Protein AF-A0A3M5VT26-F1 (afdb_monomer_lite)

Sequence (90 aa):
MNDGGVFHLYQWGASNGLDFFGVIDFFTSRVMLPLGGLCFVVFAGWVMGREAVRDELSIRSPLLFSLTFFLMRYVAPLGILVVFAAQLWK

Secondary structure (DSSP, 8-state):
---SHHHHHHHHHHTTTHHHHHHHHHIIIIIIHHHHHHHHHHIIIIIS-HHHHHHHH----HHHHHHHHHIIIIIHHHHHHHHHHHHH--

Foldseek 3Di:
DDPDPPVVVVVVVCPPPCPVVVVVVCCCVQPVVLVVQLVVLCCCLPVVDLVVCCVVVVPPDPVVSVVVSCCSNPVSNVVSVVSNVVSVVD

Structure (mmCIF, N/CA/C/O backbone):
data_AF-A0A3M5VT26-F1
#
_entry.id   AF-A0A3M5VT26-F1
#
loop_
_atom_site.group_PDB
_atom_site.id
_atom_site.type_symbol
_atom_site.label_atom_id
_atom_site.label_alt_id
_atom_site.label_comp_id
_atom_site.label_asym_id
_atom_site.label_entity_id
_atom_site.label_seq_id
_atom_site.pdbx_PDB_ins_code
_atom_site.Cartn_x
_atom_site.Cartn_y
_atom_site.Cartn_z
_atom_site.occupancy
_atom_site.B_iso_or_equiv
_atom_site.auth_seq_id
_atom_site.auth_comp_id
_atom_site.auth_asym_id
_atom_site.auth_atom_id
_atom_site.pdbx_PDB_model_num
ATOM 1 N N . MET A 1 1 ? 2.301 32.275 -33.767 1.00 40.81 1 MET A N 1
ATOM 2 C CA . MET A 1 1 ? 3.106 31.810 -32.619 1.00 40.81 1 MET A CA 1
ATOM 3 C C . MET A 1 1 ? 3.137 30.287 -32.646 1.00 40.81 1 MET A C 1
ATOM 5 O O . MET A 1 1 ? 2.248 29.684 -33.225 1.00 40.81 1 MET A O 1
ATOM 9 N N . ASN A 1 2 ? 4.240 29.713 -32.181 1.00 52.56 2 ASN A N 1
ATOM 10 C CA . ASN A 1 2 ? 4.723 28.361 -32.452 1.00 52.56 2 ASN A CA 1
ATOM 11 C C . ASN A 1 2 ? 4.070 27.290 -31.555 1.00 52.56 2 ASN A C 1
ATOM 13 O O . ASN A 1 2 ? 4.569 27.054 -30.461 1.00 52.56 2 ASN A O 1
ATOM 17 N N . ASP A 1 3 ? 3.047 26.596 -32.060 1.00 56.00 3 ASP A N 1
ATOM 18 C CA . ASP A 1 3 ? 2.439 25.425 -31.394 1.00 56.00 3 ASP A CA 1
ATOM 19 C C . ASP A 1 3 ? 2.760 24.094 -32.112 1.00 56.00 3 ASP A C 1
ATOM 21 O O . ASP A 1 3 ? 2.105 23.079 -31.897 1.00 56.00 3 ASP A O 1
ATOM 25 N N . GLY A 1 4 ? 3.781 24.080 -32.983 1.00 58.34 4 GLY A N 1
ATOM 26 C CA . GLY A 1 4 ? 4.202 22.894 -33.748 1.00 58.34 4 GLY A CA 1
ATOM 27 C C . GLY A 1 4 ? 5.539 22.282 -33.315 1.00 58.34 4 GLY A C 1
ATOM 28 O O . GLY A 1 4 ? 5.824 21.135 -33.646 1.00 58.34 4 GLY A O 1
ATOM 29 N N . GLY A 1 5 ? 6.369 23.017 -32.566 1.00 57.78 5 GLY A N 1
ATOM 30 C CA . GLY A 1 5 ? 7.701 22.547 -32.158 1.00 57.78 5 GLY A CA 1
ATOM 31 C C . GLY A 1 5 ? 7.710 21.679 -30.898 1.00 57.78 5 GLY A C 1
ATOM 32 O O . GLY A 1 5 ? 8.511 20.758 -30.790 1.00 57.78 5 GLY A O 1
ATOM 33 N N . VAL A 1 6 ? 6.803 21.929 -29.952 1.00 59.53 6 VAL A N 1
ATOM 34 C CA . VAL A 1 6 ? 6.819 21.269 -28.634 1.00 59.53 6 VAL A CA 1
ATOM 35 C C . VAL A 1 6 ? 6.392 19.797 -28.727 1.00 59.53 6 VAL A C 1
ATOM 37 O O . VAL A 1 6 ? 6.979 18.950 -28.064 1.00 59.53 6 VAL A O 1
ATOM 40 N N . PHE A 1 7 ? 5.464 19.457 -29.628 1.00 63.19 7 PHE A N 1
ATOM 41 C CA . PHE A 1 7 ? 4.993 18.078 -29.823 1.00 63.19 7 PHE A CA 1
ATOM 42 C C . PHE A 1 7 ? 6.002 17.163 -30.547 1.00 63.19 7 PHE A C 1
ATOM 44 O O . PHE A 1 7 ? 6.026 15.963 -30.286 1.00 63.19 7 PHE A O 1
ATOM 51 N N . HIS A 1 8 ? 6.896 17.708 -31.380 1.00 57.56 8 HIS A N 1
ATOM 52 C CA . HIS A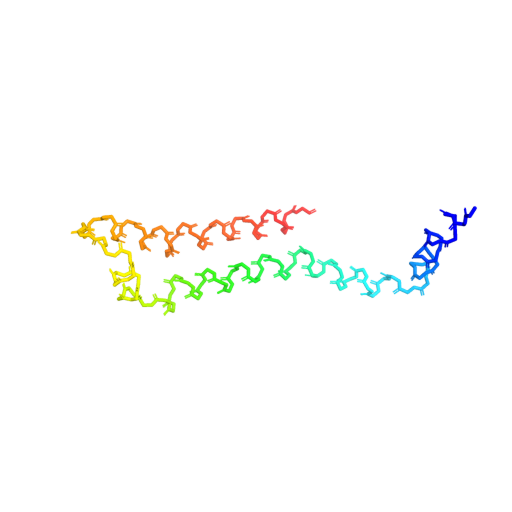 1 8 ? 7.928 16.929 -32.086 1.00 57.56 8 HIS A CA 1
ATOM 53 C C . HIS A 1 8 ? 9.188 16.661 -31.236 1.00 57.56 8 HIS A C 1
ATOM 55 O O . HIS A 1 8 ? 9.920 15.703 -31.492 1.00 57.56 8 HIS A O 1
ATOM 61 N N . LEU A 1 9 ? 9.435 17.477 -30.202 1.00 64.44 9 LEU A N 1
ATOM 62 C CA . LEU A 1 9 ? 10.575 17.328 -29.287 1.00 64.44 9 LEU A CA 1
ATOM 63 C C . LEU A 1 9 ? 10.415 16.118 -28.352 1.00 64.44 9 LEU A C 1
ATOM 65 O O . LEU A 1 9 ? 11.393 15.420 -28.086 1.00 64.44 9 LEU A O 1
ATOM 69 N N . TYR A 1 10 ? 9.183 15.802 -27.932 1.00 62.53 10 TYR A N 1
ATOM 70 C CA . TYR A 1 10 ? 8.893 14.565 -27.193 1.00 62.53 10 TYR A CA 1
ATOM 71 C C . TYR A 1 10 ? 9.049 13.315 -28.072 1.00 62.53 10 TYR A C 1
ATOM 73 O O . TYR A 1 10 ? 9.514 12.278 -27.603 1.00 62.53 10 TYR A O 1
ATOM 81 N N . GLN A 1 11 ? 8.729 13.420 -29.366 1.00 62.03 11 GLN A N 1
ATOM 82 C CA . GLN A 1 11 ? 8.859 12.318 -30.324 1.00 62.03 11 GLN A CA 1
ATOM 83 C C . GLN A 1 11 ? 10.326 11.993 -30.659 1.00 62.03 11 GLN A C 1
ATOM 85 O O . GLN A 1 11 ? 10.663 10.844 -30.942 1.00 62.03 11 GLN A O 1
ATOM 90 N N . TRP A 1 12 ? 11.224 12.979 -30.585 1.00 58.41 12 TRP A N 1
ATOM 91 C CA . TRP A 1 12 ? 12.652 12.769 -30.834 1.00 58.41 12 TRP A CA 1
ATOM 92 C C . TRP A 1 12 ? 13.348 12.013 -29.689 1.00 58.41 12 TRP A C 1
ATOM 94 O O . TRP A 1 12 ? 14.115 11.087 -29.958 1.00 58.41 12 TRP A O 1
ATOM 104 N N . GLY A 1 13 ? 12.994 12.303 -28.428 1.00 58.44 13 GLY A N 1
ATOM 105 C CA . GLY A 1 13 ? 13.458 11.538 -27.257 1.00 58.44 13 GLY A CA 1
ATOM 106 C C . GLY A 1 13 ? 12.940 10.094 -27.216 1.00 58.44 13 GLY A C 1
ATOM 107 O O . GLY A 1 13 ? 13.566 9.224 -26.615 1.00 58.44 13 GLY A O 1
ATOM 108 N N . ALA A 1 14 ? 11.836 9.826 -27.916 1.00 60.12 14 ALA A N 1
ATOM 109 C CA . ALA A 1 14 ? 11.224 8.511 -27.997 1.00 60.12 14 ALA A CA 1
ATOM 110 C C . ALA A 1 14 ? 11.955 7.535 -28.951 1.00 60.12 14 ALA A C 1
ATOM 112 O O . ALA A 1 14 ? 11.920 6.321 -28.786 1.00 60.12 14 ALA A O 1
ATOM 113 N N . SER A 1 15 ? 12.647 8.044 -29.968 1.00 58.28 15 SER A N 1
ATOM 114 C CA . SER A 1 15 ? 13.062 7.207 -31.107 1.00 58.28 15 SER A CA 1
ATOM 115 C C . SER A 1 15 ? 14.365 6.409 -30.941 1.00 58.28 15 SER A C 1
ATOM 117 O O . SER A 1 15 ? 14.581 5.486 -31.716 1.00 58.28 15 SER A O 1
ATOM 119 N N . ASN A 1 16 ? 15.229 6.713 -29.959 1.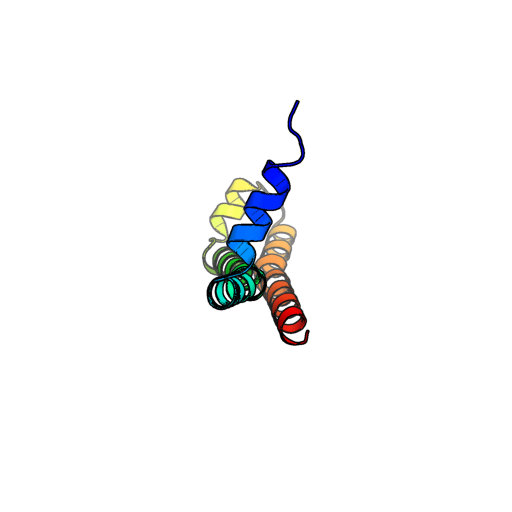00 54.06 16 ASN A N 1
ATOM 120 C CA . ASN A 1 16 ? 16.605 6.172 -29.931 1.00 54.06 16 ASN A CA 1
ATOM 121 C C . ASN A 1 16 ? 17.059 5.529 -28.599 1.00 54.06 16 ASN A C 1
ATOM 123 O O . ASN A 1 16 ? 18.231 5.191 -28.458 1.00 54.06 16 ASN A O 1
ATOM 127 N N . GLY A 1 17 ? 16.166 5.342 -27.618 1.00 52.66 17 GLY A N 1
ATOM 128 C CA . GLY A 1 17 ? 16.519 4.747 -26.312 1.00 52.66 17 GLY A CA 1
ATOM 129 C C . GLY A 1 17 ? 15.346 4.215 -25.477 1.00 52.66 17 GLY A C 1
ATOM 130 O O . GLY A 1 17 ? 15.517 3.910 -24.296 1.00 52.66 17 GLY A O 1
ATOM 131 N N . LEU A 1 18 ? 14.151 4.110 -26.068 1.00 59.47 18 LEU A N 1
ATOM 132 C CA . LEU A 1 18 ? 12.916 3.754 -25.364 1.00 59.47 18 LEU A CA 1
ATOM 133 C C . LEU A 1 18 ? 12.731 2.262 -25.068 1.00 59.47 18 LEU A C 1
ATOM 135 O O . LEU A 1 18 ? 11.756 1.938 -24.405 1.00 59.47 18 LEU A O 1
ATOM 139 N N . ASP A 1 19 ? 13.623 1.353 -25.461 1.00 64.06 19 ASP A N 1
ATOM 140 C CA . ASP A 1 19 ? 13.456 -0.055 -25.063 1.00 64.06 19 ASP A CA 1
ATOM 141 C C . ASP A 1 19 ? 13.726 -0.244 -23.562 1.00 64.06 19 ASP A C 1
ATOM 143 O O . ASP A 1 19 ? 12.905 -0.815 -22.852 1.00 64.06 19 ASP A O 1
ATOM 147 N N . PHE A 1 20 ? 14.818 0.314 -23.022 1.00 71.19 20 PHE A N 1
ATOM 148 C CA . PHE A 1 20 ? 15.084 0.258 -21.576 1.00 71.19 20 PHE A CA 1
ATOM 149 C C . PHE A 1 20 ? 14.071 1.087 -20.776 1.00 71.19 20 PHE A C 1
ATOM 151 O O . PHE A 1 20 ? 13.560 0.639 -19.750 1.00 71.19 20 PHE A O 1
ATOM 158 N N . PHE A 1 21 ? 13.738 2.283 -21.269 1.00 76.69 21 PHE A N 1
ATOM 159 C CA . PHE A 1 21 ? 12.732 3.134 -20.636 1.00 76.69 21 PHE A CA 1
ATOM 160 C C . PHE A 1 21 ? 11.329 2.515 -20.720 1.00 76.69 21 PHE A C 1
ATOM 162 O O . PHE A 1 21 ? 10.570 2.615 -19.769 1.00 76.69 21 PHE A O 1
ATOM 169 N N . GLY A 1 22 ? 11.013 1.806 -21.804 1.00 76.50 22 GLY A N 1
ATOM 170 C CA . GLY A 1 22 ? 9.768 1.066 -22.002 1.00 76.50 22 GLY A CA 1
ATOM 171 C C . GLY A 1 22 ? 9.671 -0.182 -21.128 1.00 76.50 22 GLY A C 1
ATOM 172 O O . GLY A 1 22 ? 8.596 -0.481 -20.620 1.00 76.50 22 GLY A O 1
ATOM 173 N N . VAL A 1 23 ? 10.786 -0.876 -20.866 1.00 80.06 23 VAL A N 1
ATOM 174 C CA . VAL A 1 23 ? 10.845 -1.955 -19.862 1.00 80.06 23 VAL A CA 1
ATOM 175 C C . VAL A 1 23 ? 10.571 -1.399 -18.461 1.00 80.06 23 VAL A C 1
ATOM 177 O O . VAL A 1 23 ? 9.803 -1.995 -17.705 1.00 80.06 23 VAL A O 1
ATOM 180 N N . ILE A 1 24 ? 11.151 -0.244 -18.115 1.00 80.88 24 ILE A N 1
ATOM 181 C CA . ILE A 1 24 ? 10.880 0.438 -16.839 1.00 80.88 24 ILE A CA 1
ATOM 182 C C . ILE A 1 24 ? 9.437 0.943 -16.767 1.00 80.88 24 ILE A C 1
ATOM 184 O O . ILE A 1 24 ? 8.805 0.806 -15.720 1.00 80.88 24 ILE A O 1
ATOM 188 N N . ASP A 1 25 ? 8.900 1.492 -17.852 1.00 79.94 25 ASP A N 1
ATOM 189 C CA . ASP A 1 25 ? 7.516 1.957 -17.938 1.00 79.94 25 ASP A CA 1
ATOM 190 C C . ASP A 1 25 ? 6.546 0.780 -17.776 1.00 79.94 25 ASP A C 1
ATOM 192 O O . ASP A 1 25 ? 5.687 0.804 -16.901 1.00 79.94 25 ASP A O 1
ATOM 196 N N . PHE A 1 26 ? 6.777 -0.335 -18.474 1.00 78.75 26 PHE A N 1
ATOM 197 C CA . PHE A 1 26 ? 6.018 -1.576 -18.309 1.00 78.75 26 PHE A CA 1
ATOM 198 C C . PHE A 1 26 ? 6.065 -2.097 -16.868 1.00 78.75 26 PHE A C 1
ATOM 200 O O . PHE A 1 26 ? 5.028 -2.429 -16.286 1.00 78.75 26 PHE A O 1
ATOM 207 N N . PHE A 1 27 ? 7.259 -2.146 -16.273 1.00 81.75 27 PHE A N 1
ATOM 208 C CA . PHE A 1 27 ? 7.433 -2.559 -14.884 1.00 81.75 27 PHE A CA 1
ATOM 209 C C . PHE A 1 27 ? 6.700 -1.604 -13.929 1.00 81.75 27 PHE A C 1
ATOM 211 O O . PHE A 1 27 ? 6.049 -2.035 -12.977 1.00 81.75 27 PHE A O 1
ATOM 218 N N . THR A 1 28 ? 6.718 -0.306 -14.212 1.00 80.81 28 THR A N 1
ATOM 219 C CA . THR A 1 28 ? 6.065 0.705 -13.379 1.00 80.81 28 THR A CA 1
ATOM 220 C C . THR A 1 28 ? 4.537 0.628 -13.486 1.00 80.81 28 THR A C 1
ATOM 222 O O . THR A 1 28 ? 3.833 0.501 -12.483 1.00 80.81 28 THR A O 1
ATOM 225 N N . SER A 1 29 ? 3.994 0.643 -14.699 1.00 79.12 29 SER A N 1
ATOM 226 C CA . SER A 1 29 ? 2.549 0.686 -14.930 1.00 79.12 29 SER A CA 1
ATOM 227 C C . SER A 1 29 ? 1.855 -0.627 -14.571 1.00 79.12 29 SER A C 1
ATOM 229 O O . SER A 1 29 ? 0.710 -0.605 -14.114 1.00 79.12 29 SER A O 1
ATOM 231 N N . ARG A 1 30 ? 2.518 -1.776 -14.767 1.00 76.19 30 ARG A N 1
ATOM 232 C CA . ARG A 1 30 ? 1.900 -3.095 -14.547 1.00 76.19 30 ARG A CA 1
ATOM 233 C C . ARG A 1 30 ? 2.305 -3.779 -13.251 1.00 76.19 30 ARG A C 1
ATOM 235 O O . ARG A 1 30 ? 1.490 -4.527 -12.722 1.00 76.19 30 ARG A O 1
ATOM 242 N N . VAL A 1 31 ? 3.510 -3.539 -12.729 1.00 83.12 31 VAL A N 1
ATOM 243 C CA . VAL A 1 31 ? 4.002 -4.216 -11.516 1.00 83.12 31 VAL A CA 1
ATOM 244 C C . VAL A 1 31 ? 3.968 -3.284 -10.310 1.00 83.12 31 VAL A C 1
ATOM 246 O O . VAL A 1 31 ? 3.349 -3.637 -9.312 1.00 83.12 31 VAL A O 1
ATOM 249 N N . MET A 1 32 ? 4.547 -2.081 -10.389 1.00 86.12 32 MET A N 1
ATOM 250 C CA . MET A 1 32 ? 4.597 -1.149 -9.244 1.00 86.12 32 MET A CA 1
ATOM 251 C C . MET A 1 32 ? 3.215 -0.741 -8.736 1.00 86.12 32 MET A C 1
ATOM 253 O O . MET A 1 32 ? 3.016 -0.659 -7.528 1.00 86.12 32 MET A O 1
ATOM 257 N N . LEU A 1 33 ? 2.252 -0.507 -9.629 1.00 85.00 33 LEU A N 1
ATOM 258 C CA . LEU A 1 33 ? 0.920 -0.033 -9.248 1.00 85.00 33 LEU A CA 1
ATOM 259 C C . LEU A 1 33 ? 0.143 -1.062 -8.397 1.00 85.00 33 LEU A C 1
ATOM 261 O O . LEU A 1 33 ? -0.256 -0.731 -7.276 1.00 85.00 33 LEU A O 1
ATOM 265 N N . PRO A 1 34 ? -0.031 -2.326 -8.833 1.00 82.75 34 PRO A N 1
ATOM 266 C CA . PRO A 1 34 ? -0.678 -3.327 -7.991 1.00 82.75 34 PRO A CA 1
ATOM 267 C C . PRO A 1 34 ? 0.208 -3.816 -6.834 1.00 82.75 34 PRO A C 1
ATOM 269 O O . PRO A 1 34 ? -0.329 -4.158 -5.783 1.00 82.75 34 PRO A O 1
ATOM 272 N N . LEU A 1 35 ? 1.541 -3.799 -6.960 1.00 87.19 35 LEU A N 1
ATOM 273 C CA . LEU A 1 35 ? 2.451 -4.168 -5.866 1.00 87.19 35 LEU A CA 1
ATOM 274 C C . LEU A 1 35 ? 2.434 -3.124 -4.738 1.00 87.19 35 LEU A C 1
ATOM 276 O O . LEU A 1 35 ? 2.370 -3.489 -3.566 1.00 87.19 35 LEU A O 1
ATOM 280 N N . GLY A 1 36 ? 2.374 -1.834 -5.076 1.00 88.19 36 GLY A N 1
ATOM 281 C CA . GLY A 1 36 ? 2.142 -0.751 -4.120 1.00 88.19 36 GLY A CA 1
ATOM 282 C C . GLY A 1 36 ? 0.790 -0.885 -3.417 1.00 88.19 36 GLY A C 1
ATOM 283 O O . GLY A 1 36 ? 0.719 -0.761 -2.195 1.00 88.19 36 GLY A O 1
ATOM 284 N N . GLY A 1 37 ? -0.266 -1.238 -4.159 1.00 85.88 37 GLY A N 1
ATOM 285 C CA . GLY A 1 37 ? -1.577 -1.561 -3.588 1.00 85.88 37 GLY A CA 1
ATOM 286 C C . GLY A 1 37 ? -1.544 -2.770 -2.646 1.00 85.88 37 GLY A C 1
ATOM 287 O O . GLY A 1 37 ? -2.160 -2.736 -1.582 1.00 85.88 37 GLY A O 1
ATOM 288 N N . LEU A 1 38 ? -0.783 -3.815 -2.985 1.00 85.56 38 LEU A N 1
ATOM 289 C CA . LEU A 1 38 ? -0.634 -5.013 -2.154 1.00 85.56 38 LEU A CA 1
ATOM 290 C C . LEU A 1 38 ? 0.068 -4.668 -0.840 1.00 85.56 38 LEU A C 1
ATOM 292 O O . LEU A 1 38 ? -0.434 -5.006 0.230 1.00 85.56 38 LEU A O 1
ATOM 296 N N . CYS A 1 39 ? 1.186 -3.942 -0.911 1.00 87.06 39 CYS A N 1
ATOM 297 C CA . CYS A 1 39 ? 1.895 -3.455 0.268 1.00 87.06 39 CYS A CA 1
ATOM 298 C C . CYS A 1 39 ? 1.006 -2.552 1.131 1.00 87.06 39 CYS A C 1
ATOM 300 O O . CYS A 1 39 ? 0.963 -2.735 2.346 1.00 87.06 39 CYS A O 1
ATOM 302 N N . PHE A 1 40 ? 0.256 -1.629 0.518 1.00 86.56 40 PHE A N 1
ATOM 303 C CA . PHE A 1 40 ? -0.664 -0.744 1.231 1.00 86.56 40 PHE A CA 1
ATOM 304 C C . PHE A 1 40 ? -1.745 -1.528 1.973 1.00 86.56 40 PHE A C 1
ATOM 306 O O . PHE A 1 40 ? -1.988 -1.277 3.148 1.00 86.56 40 PHE A O 1
ATOM 313 N N . VAL A 1 41 ? -2.370 -2.506 1.321 1.00 85.94 41 VAL A N 1
ATOM 314 C CA . VAL A 1 41 ? -3.449 -3.291 1.923 1.00 85.94 41 VAL A CA 1
ATOM 315 C C . VAL A 1 41 ? -2.941 -4.257 2.990 1.00 85.94 41 VAL A C 1
ATOM 317 O O . VAL A 1 41 ? -3.593 -4.414 4.020 1.00 85.94 41 VAL A O 1
ATOM 320 N N . VAL A 1 42 ?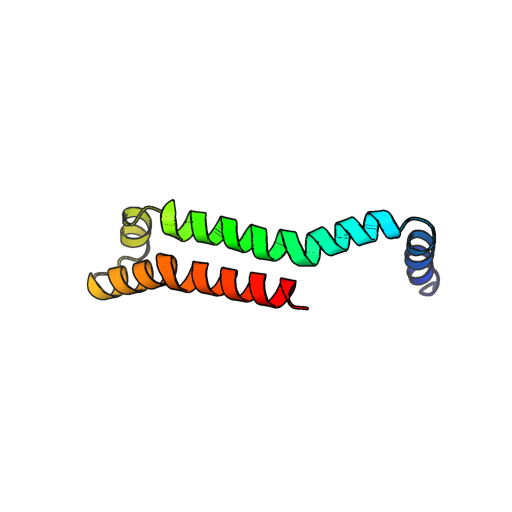 -1.773 -4.875 2.799 1.00 84.69 42 VAL A N 1
ATOM 321 C CA . VAL A 1 42 ? -1.136 -5.693 3.843 1.00 84.69 42 VAL A CA 1
ATOM 322 C C . VAL A 1 42 ? -0.799 -4.824 5.055 1.00 84.69 42 VAL A C 1
ATOM 324 O O . VAL A 1 42 ? -1.103 -5.202 6.185 1.00 84.69 42 VAL A O 1
ATOM 327 N N . PHE A 1 43 ? -0.247 -3.630 4.840 1.00 83.88 43 PHE A N 1
ATOM 328 C CA . PHE A 1 43 ? 0.036 -2.687 5.918 1.00 83.88 43 PHE A CA 1
ATOM 329 C C . PHE A 1 43 ? -1.251 -2.220 6.619 1.00 83.88 43 PHE A C 1
ATOM 331 O O . PHE 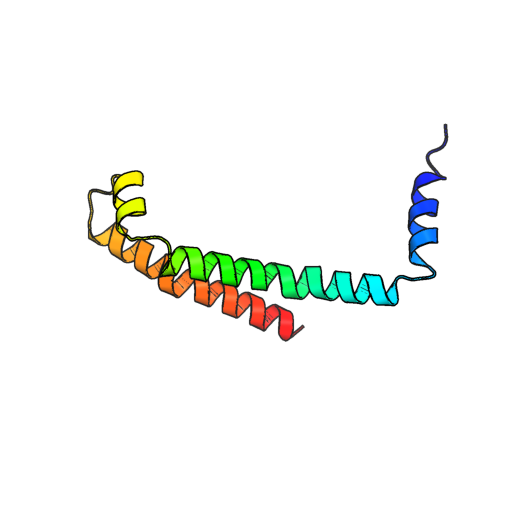A 1 43 ? -1.373 -2.329 7.836 1.00 83.88 43 PHE A O 1
ATOM 338 N N . ALA A 1 44 ? -2.261 -1.788 5.869 1.00 79.69 44 ALA A N 1
ATOM 339 C CA . ALA A 1 44 ? -3.531 -1.329 6.423 1.00 79.69 44 ALA A CA 1
ATOM 340 C C . ALA A 1 44 ? -4.317 -2.450 7.134 1.00 79.69 44 ALA A C 1
ATOM 342 O O . ALA A 1 44 ? -4.948 -2.205 8.155 1.00 79.69 44 ALA A O 1
ATOM 343 N N . GLY A 1 45 ? -4.277 -3.687 6.631 1.00 75.94 45 GLY A N 1
ATOM 344 C CA . GLY A 1 45 ? -5.040 -4.815 7.177 1.00 75.94 45 GLY A CA 1
ATOM 345 C C . GLY A 1 45 ? -4.347 -5.591 8.305 1.00 75.94 45 GLY A C 1
ATOM 346 O O . GLY A 1 45 ? -5.030 -6.225 9.119 1.00 75.94 45 GLY A O 1
ATOM 347 N N . TRP A 1 46 ? -3.009 -5.579 8.364 1.00 77.25 46 TRP A N 1
ATOM 348 C CA . TRP A 1 46 ? -2.232 -6.291 9.391 1.00 77.25 46 TRP A CA 1
ATOM 349 C C . TRP A 1 46 ? -1.419 -5.402 10.323 1.00 77.25 46 TRP A C 1
ATOM 351 O O . TRP A 1 46 ? -1.226 -5.803 11.470 1.00 77.25 46 TRP A O 1
ATOM 361 N N . VAL A 1 47 ? -0.958 -4.232 9.880 1.00 75.06 47 VAL A N 1
ATOM 362 C CA . VAL A 1 47 ? -0.141 -3.334 10.714 1.00 75.06 47 VAL A CA 1
ATOM 363 C C . VAL A 1 47 ? -0.996 -2.271 11.400 1.00 75.06 47 VAL A C 1
ATOM 365 O O . VAL A 1 47 ? -0.718 -1.917 12.544 1.00 75.06 47 VAL A O 1
ATOM 368 N N . MET A 1 48 ? -2.069 -1.794 10.760 1.00 68.00 48 MET A N 1
ATOM 369 C CA . MET A 1 48 ? -2.976 -0.837 11.393 1.00 68.00 48 MET A CA 1
ATOM 370 C C . MET A 1 48 ? -3.726 -1.509 12.555 1.00 68.00 48 MET A C 1
ATOM 372 O O . MET A 1 48 ? -4.535 -2.425 12.378 1.00 68.00 48 MET A O 1
ATOM 376 N N . GLY A 1 49 ? -3.412 -1.081 13.778 1.00 62.00 49 GLY A N 1
ATOM 377 C CA . GLY A 1 49 ? -3.997 -1.624 14.998 1.00 62.00 49 GLY A CA 1
ATOM 378 C C . GLY A 1 49 ? -5.489 -1.311 15.093 1.00 62.00 49 GLY A C 1
ATOM 379 O O . GLY A 1 49 ? -5.910 -0.176 14.877 1.00 62.00 49 GLY A O 1
ATOM 380 N N . ARG A 1 50 ? -6.291 -2.315 15.476 1.00 61.53 50 ARG A N 1
ATOM 381 C CA . ARG A 1 50 ? -7.747 -2.197 15.709 1.00 61.53 50 ARG A CA 1
ATOM 382 C C . ARG A 1 50 ? -8.119 -1.001 16.589 1.00 61.53 50 ARG A C 1
ATOM 384 O O . ARG A 1 50 ? -9.195 -0.442 16.428 1.00 61.53 50 ARG A O 1
ATOM 391 N N . GLU A 1 51 ? -7.249 -0.625 17.516 1.00 58.25 51 GLU A N 1
ATOM 392 C CA . GLU A 1 51 ? -7.512 0.444 18.478 1.00 58.25 51 GLU A CA 1
ATOM 393 C C . GLU A 1 51 ? -7.529 1.835 17.833 1.00 58.25 51 GLU A C 1
ATOM 395 O O . GLU A 1 51 ? -8.435 2.604 18.129 1.00 58.25 51 GLU A O 1
ATOM 400 N N . ALA A 1 52 ? -6.651 2.114 16.861 1.00 58.97 52 ALA A N 1
ATOM 401 C CA . ALA A 1 52 ? -6.591 3.418 16.191 1.00 58.97 52 ALA A CA 1
ATOM 402 C C . ALA A 1 52 ? -7.879 3.735 15.409 1.00 58.97 52 ALA A C 1
ATOM 404 O O . ALA A 1 52 ? -8.428 4.826 15.510 1.00 58.97 52 ALA A O 1
ATOM 405 N N . VAL A 1 53 ? -8.421 2.744 14.691 1.00 58.34 53 VAL A N 1
ATOM 406 C CA . VAL A 1 53 ? -9.665 2.904 13.915 1.00 58.34 53 VAL A CA 1
ATOM 407 C C . VAL A 1 53 ? -10.888 2.978 14.831 1.00 58.34 53 VAL A C 1
ATOM 409 O O . VAL A 1 53 ? -11.870 3.643 14.509 1.00 58.34 53 VAL A O 1
ATOM 412 N N . ARG A 1 54 ? -10.860 2.290 15.978 1.00 58.94 54 ARG A N 1
ATOM 413 C CA . ARG A 1 54 ? -11.970 2.301 16.938 1.00 58.94 54 ARG A CA 1
ATOM 414 C C . ARG A 1 54 ? -12.089 3.650 17.648 1.00 58.94 54 ARG A C 1
ATOM 416 O O . ARG A 1 54 ? -13.215 4.107 17.842 1.00 58.94 54 ARG A O 1
ATOM 423 N N . ASP A 1 55 ? -10.954 4.268 17.967 1.00 60.19 55 ASP A N 1
ATOM 424 C CA . ASP A 1 55 ? -10.888 5.605 18.563 1.00 60.19 55 ASP A CA 1
ATOM 425 C C . ASP A 1 55 ? -11.220 6.712 17.553 1.00 60.19 55 ASP A C 1
ATOM 427 O O . ASP A 1 55 ? -11.989 7.613 17.884 1.00 60.19 55 ASP A O 1
ATOM 431 N N . GLU A 1 56 ? -10.735 6.633 16.306 1.00 59.00 56 GLU A N 1
ATOM 432 C CA . GLU A 1 56 ? -11.005 7.674 15.299 1.00 59.00 56 GLU A CA 1
ATOM 433 C C . GLU A 1 56 ? -12.448 7.679 14.785 1.00 59.00 56 GLU A C 1
ATOM 435 O O . GLU A 1 56 ? -13.021 8.745 14.562 1.00 59.00 56 GLU A O 1
ATOM 440 N N . LEU A 1 57 ? -13.065 6.509 14.582 1.00 59.88 57 LEU A N 1
ATOM 441 C CA . LEU A 1 57 ? -14.405 6.452 13.985 1.00 59.88 57 LEU A CA 1
ATOM 442 C C . LEU A 1 57 ? -15.542 6.618 15.001 1.00 59.88 57 LEU A C 1
ATOM 444 O O . LEU A 1 57 ? -16.695 6.738 14.590 1.00 59.88 57 LEU A O 1
ATOM 448 N N . SER A 1 58 ? -15.260 6.605 16.311 1.00 60.59 58 SER A N 1
ATOM 449 C CA . SER A 1 58 ? -16.277 6.688 17.376 1.00 60.59 58 SER A CA 1
ATOM 450 C C . SER A 1 58 ? -17.461 5.718 17.163 1.00 60.59 58 SER A C 1
ATOM 452 O O . SER A 1 58 ? -18.608 5.975 17.545 1.00 60.59 58 SER A O 1
ATOM 454 N N . ILE A 1 59 ? -17.214 4.578 16.501 1.00 57.59 59 ILE A N 1
ATOM 455 C CA . ILE A 1 59 ? -18.270 3.619 16.172 1.00 57.59 59 ILE A CA 1
ATOM 456 C C . ILE A 1 59 ? -18.659 2.873 17.447 1.00 57.59 59 ILE A C 1
ATOM 458 O O . ILE A 1 59 ? -17.981 1.968 17.930 1.00 57.59 59 ILE A O 1
ATOM 462 N N . ARG A 1 60 ? -19.828 3.246 17.962 1.00 57.72 60 ARG A N 1
ATOM 463 C CA . ARG A 1 60 ? -20.458 2.712 19.175 1.00 57.72 60 ARG A CA 1
ATOM 464 C C . ARG A 1 60 ? -20.959 1.264 19.034 1.00 57.72 60 ARG A C 1
ATOM 466 O O . ARG A 1 60 ? -21.301 0.642 20.034 1.00 57.72 60 ARG A O 1
ATOM 473 N N . SER A 1 61 ? -20.994 0.714 17.813 1.00 63.81 61 SER A N 1
ATOM 474 C CA . SER A 1 61 ? -21.448 -0.656 17.528 1.00 63.81 61 SER A CA 1
ATOM 475 C C . SER A 1 61 ? -20.272 -1.620 17.296 1.00 63.81 61 SER A C 1
ATOM 477 O O . SER A 1 61 ? -19.576 -1.505 16.282 1.00 63.81 61 SER A O 1
ATOM 479 N N . PRO A 1 62 ? -20.066 -2.627 18.167 1.00 68.81 62 PRO A N 1
ATOM 480 C CA . PRO A 1 62 ? -18.985 -3.604 18.012 1.00 68.81 62 PRO A CA 1
ATOM 481 C C . PRO A 1 62 ? -19.127 -4.477 16.752 1.00 68.81 62 PRO A C 1
ATOM 483 O O . PRO A 1 62 ? -18.126 -4.984 16.245 1.00 68.81 62 PRO A O 1
ATOM 486 N N . LEU A 1 63 ? -20.345 -4.624 16.216 1.00 71.69 63 LEU A N 1
ATOM 487 C CA . LEU A 1 63 ? -20.616 -5.418 15.014 1.00 71.69 63 LEU A CA 1
ATOM 488 C C . LEU A 1 63 ? -20.108 -4.741 13.738 1.00 71.69 63 LEU A C 1
ATOM 490 O O . LEU A 1 63 ? -19.442 -5.388 12.935 1.00 71.69 63 LEU A O 1
ATOM 494 N N . LEU A 1 64 ? -20.373 -3.441 13.571 1.00 72.75 64 LEU A N 1
ATOM 495 C CA . LEU A 1 64 ? -19.906 -2.682 12.405 1.00 72.75 64 LEU A CA 1
ATOM 496 C C . LEU A 1 64 ? -18.381 -2.612 12.373 1.00 72.75 64 LEU A C 1
ATOM 498 O O . LEU A 1 64 ? -17.779 -2.813 11.324 1.00 72.75 64 LEU A O 1
ATOM 502 N N . PHE A 1 65 ? -17.756 -2.419 13.536 1.00 73.69 65 PHE A N 1
ATOM 503 C CA . PHE A 1 65 ? -16.302 -2.428 13.644 1.00 73.69 65 PHE A CA 1
ATOM 504 C C . PHE A 1 65 ? -15.707 -3.778 13.219 1.00 73.69 65 PHE A C 1
ATOM 506 O O . PHE A 1 65 ? -14.780 -3.819 12.414 1.00 73.69 65 PHE A O 1
ATOM 513 N N . SER A 1 66 ? -16.268 -4.890 13.706 1.00 75.00 66 SER A N 1
ATOM 514 C CA . SER A 1 66 ? -15.799 -6.232 13.338 1.00 75.00 66 SER A CA 1
ATOM 515 C C . SER A 1 66 ? -15.967 -6.510 11.840 1.00 75.00 66 SER A C 1
ATOM 517 O O . SER A 1 66 ? -15.056 -7.050 11.213 1.00 75.00 66 SER A O 1
ATOM 519 N N . LEU A 1 67 ? -17.091 -6.087 11.250 1.00 79.88 67 LEU A N 1
ATOM 520 C CA . LEU A 1 67 ? -17.380 -6.284 9.829 1.00 79.88 67 LEU A CA 1
ATOM 521 C C . LEU A 1 67 ? -16.423 -5.486 8.934 1.00 79.88 67 LEU A C 1
ATOM 523 O O . LEU A 1 67 ? -15.851 -6.044 8.002 1.00 79.88 67 LEU A O 1
ATOM 527 N N . THR A 1 68 ? -16.196 -4.206 9.240 1.00 76.62 68 THR A N 1
ATOM 528 C CA . THR A 1 68 ? -15.259 -3.358 8.488 1.00 76.62 68 THR A CA 1
ATOM 529 C C . THR A 1 68 ? -13.830 -3.875 8.613 1.00 76.62 68 THR A C 1
ATOM 531 O O . THR A 1 68 ? -13.115 -3.953 7.617 1.00 76.62 68 THR A O 1
ATOM 534 N N . PHE A 1 69 ? -13.426 -4.316 9.809 1.00 76.81 69 PHE A N 1
ATOM 535 C CA . PHE A 1 69 ? -12.103 -4.905 10.019 1.00 76.81 69 PHE A CA 1
ATOM 536 C C . PHE A 1 69 ? -11.938 -6.231 9.261 1.00 76.81 69 PHE A C 1
ATOM 538 O O . PHE A 1 69 ? -10.872 -6.516 8.717 1.00 76.81 69 PHE A O 1
ATOM 545 N N . PHE A 1 70 ? -13.001 -7.037 9.182 1.00 81.38 70 PHE A N 1
ATOM 546 C CA . PHE A 1 70 ? -13.031 -8.252 8.372 1.00 81.38 70 PHE A CA 1
ATOM 547 C C . PHE A 1 70 ? -12.918 -7.930 6.874 1.00 81.38 70 PHE A C 1
ATOM 549 O O . PHE A 1 70 ? -12.120 -8.550 6.172 1.00 81.38 70 PHE A O 1
ATOM 556 N N . LEU A 1 71 ? -13.635 -6.911 6.392 1.00 82.06 71 LEU A N 1
ATOM 557 C CA . LEU A 1 71 ? -13.524 -6.425 5.014 1.00 82.06 71 LEU A CA 1
ATOM 558 C C . LEU A 1 71 ? -12.106 -5.930 4.691 1.00 82.06 71 LEU A C 1
ATOM 560 O O . LEU A 1 71 ? -11.530 -6.339 3.687 1.00 82.06 71 LEU A O 1
ATOM 564 N N . MET A 1 72 ? -11.506 -5.106 5.548 1.00 79.56 72 MET A N 1
ATOM 565 C CA . MET A 1 72 ? -10.141 -4.604 5.340 1.00 79.56 72 MET A CA 1
ATOM 566 C C . MET A 1 72 ? -9.090 -5.717 5.359 1.00 79.56 72 MET A C 1
ATOM 568 O O . MET A 1 72 ? -8.134 -5.666 4.592 1.00 79.56 72 MET A O 1
ATOM 572 N N . ARG A 1 73 ? -9.266 -6.747 6.193 1.00 79.56 73 ARG A N 1
ATOM 573 C CA . ARG A 1 73 ? -8.296 -7.843 6.316 1.00 79.56 73 ARG A CA 1
ATOM 574 C C . ARG A 1 73 ? -8.455 -8.943 5.266 1.00 79.56 73 ARG A C 1
ATOM 576 O O . ARG A 1 73 ? -7.473 -9.621 4.983 1.00 79.56 73 ARG A O 1
ATOM 583 N N . TYR A 1 74 ? -9.651 -9.142 4.709 1.00 81.50 74 TYR A N 1
ATOM 584 C CA . TYR A 1 74 ? -9.910 -10.216 3.741 1.00 81.50 74 TYR A CA 1
ATOM 585 C C . TYR A 1 74 ? -10.331 -9.705 2.364 1.00 81.50 74 TYR A C 1
ATOM 587 O O . TYR A 1 74 ? -9.776 -10.150 1.368 1.00 81.50 74 TYR A O 1
ATOM 595 N N . VAL A 1 75 ? -11.265 -8.756 2.279 1.00 85.88 75 VAL A N 1
ATOM 596 C CA . VAL A 1 75 ? -11.805 -8.282 0.991 1.00 85.88 75 VAL A CA 1
ATOM 597 C C . VAL A 1 75 ? -10.804 -7.394 0.259 1.00 85.88 75 VAL A C 1
ATOM 599 O O . VAL A 1 75 ? -10.587 -7.585 -0.935 1.00 85.88 75 VAL A O 1
ATOM 602 N N . ALA A 1 76 ? -10.145 -6.470 0.962 1.00 85.31 76 ALA A N 1
ATOM 603 C CA . ALA A 1 76 ? -9.139 -5.610 0.346 1.00 85.31 76 ALA A CA 1
ATOM 604 C C . ALA A 1 76 ? -7.947 -6.403 -0.241 1.00 85.31 76 ALA A C 1
ATOM 606 O O . ALA A 1 76 ? -7.635 -6.189 -1.416 1.00 85.31 76 ALA A O 1
ATOM 607 N N . PRO A 1 77 ? -7.288 -7.336 0.488 1.00 83.06 77 PRO A N 1
ATOM 608 C CA . PRO A 1 77 ? -6.141 -8.051 -0.079 1.0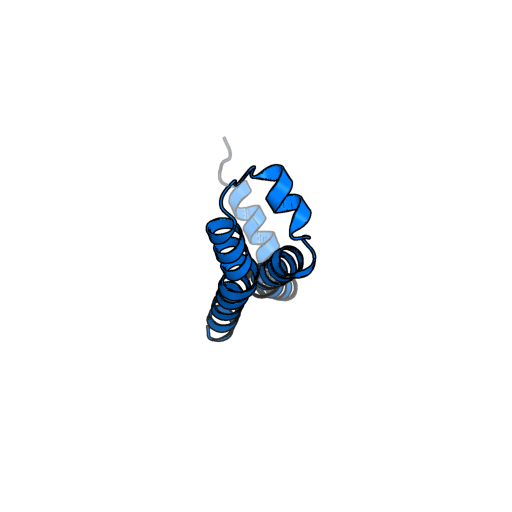0 83.06 77 PRO A CA 1
ATOM 609 C C . PRO A 1 77 ? -6.560 -9.001 -1.196 1.00 83.06 77 PRO A C 1
ATOM 611 O O . PRO A 1 77 ? -5.830 -9.153 -2.172 1.00 83.06 77 PRO A O 1
ATOM 614 N N . LEU A 1 78 ? -7.757 -9.586 -1.099 1.00 88.56 78 LEU A N 1
ATOM 615 C CA . LEU A 1 78 ? -8.304 -10.451 -2.138 1.00 88.56 78 LEU A CA 1
ATOM 616 C C . LEU A 1 78 ? -8.624 -9.662 -3.417 1.00 88.56 78 LEU A C 1
ATOM 618 O O . LEU A 1 78 ? -8.305 -10.126 -4.507 1.00 88.56 78 LEU A O 1
ATOM 622 N N . GLY A 1 79 ? -9.150 -8.439 -3.299 1.00 87.06 79 GLY A N 1
ATOM 623 C CA . GLY A 1 79 ? -9.354 -7.536 -4.434 1.00 87.06 79 GLY A CA 1
ATOM 624 C C . GLY A 1 79 ? -8.050 -7.172 -5.148 1.00 87.06 79 GLY A C 1
ATOM 625 O O . GLY A 1 79 ? -7.978 -7.261 -6.373 1.00 87.06 79 GLY A O 1
ATOM 626 N N . ILE A 1 80 ? -6.993 -6.836 -4.398 1.00 85.75 80 ILE A N 1
ATOM 627 C CA . ILE A 1 80 ? -5.677 -6.549 -4.992 1.00 85.75 80 ILE A CA 1
ATOM 628 C C . ILE A 1 80 ? -5.070 -7.791 -5.653 1.00 85.75 80 ILE A C 1
ATOM 630 O O . ILE A 1 80 ? -4.530 -7.682 -6.752 1.00 85.75 80 ILE A O 1
ATOM 634 N N . LEU A 1 81 ? -5.200 -8.971 -5.040 1.00 86.31 81 LEU A N 1
ATOM 635 C CA . LEU A 1 81 ? -4.779 -10.240 -5.642 1.00 86.31 81 LEU A CA 1
ATOM 636 C C . LEU A 1 81 ? -5.475 -10.499 -6.983 1.00 86.31 81 LEU A C 1
ATOM 638 O O . LEU A 1 81 ? -4.817 -10.899 -7.941 1.00 86.31 81 LEU A O 1
ATOM 642 N N . VAL A 1 82 ? -6.782 -10.234 -7.070 1.00 88.50 82 VAL A N 1
ATOM 643 C CA . VAL A 1 82 ? -7.553 -10.375 -8.316 1.00 88.50 82 VAL A CA 1
ATOM 644 C C . VAL A 1 82 ? -7.068 -9.391 -9.379 1.00 88.50 82 VAL A C 1
ATOM 646 O O . VAL A 1 82 ? -6.857 -9.796 -10.520 1.00 88.50 82 VAL A O 1
ATOM 649 N N . VAL A 1 83 ? -6.844 -8.121 -9.022 1.00 85.69 83 VAL A N 1
ATOM 650 C CA . VAL A 1 83 ? -6.303 -7.120 -9.959 1.00 85.69 83 VAL A CA 1
ATOM 651 C C . VAL A 1 83 ? -4.910 -7.527 -10.437 1.00 85.69 83 VAL A C 1
ATOM 653 O O . VAL A 1 83 ? -4.643 -7.483 -11.634 1.00 85.69 83 VAL A O 1
ATOM 656 N N . PHE A 1 84 ? -4.037 -7.976 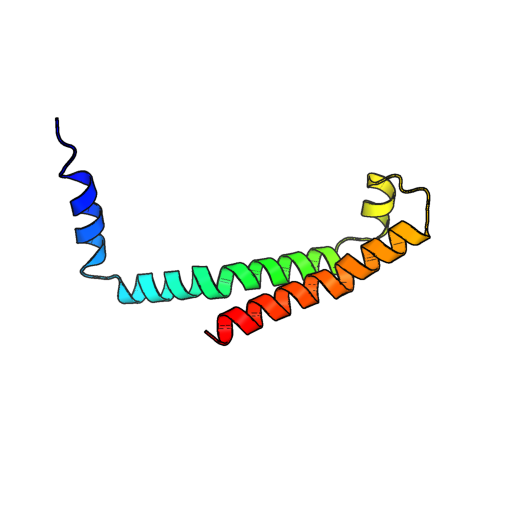-9.536 1.00 84.25 84 PHE A N 1
ATOM 657 C CA . PHE A 1 84 ? -2.695 -8.439 -9.884 1.00 84.25 84 PHE A CA 1
ATOM 658 C C . PHE A 1 84 ? -2.736 -9.646 -10.834 1.00 84.25 84 PHE A C 1
ATOM 660 O O . PHE A 1 84 ? -2.057 -9.644 -11.858 1.00 84.25 84 PHE A O 1
ATOM 667 N N . ALA A 1 85 ? -3.588 -10.638 -10.553 1.00 85.06 85 ALA A N 1
ATOM 668 C CA . ALA A 1 85 ? -3.781 -11.799 -11.420 1.00 85.06 85 ALA A CA 1
ATOM 669 C C . ALA A 1 85 ? -4.346 -11.413 -12.799 1.00 85.06 85 ALA A C 1
ATOM 671 O O . ALA A 1 85 ? -3.871 -11.911 -13.819 1.00 85.06 85 ALA A O 1
ATOM 672 N N . ALA A 1 86 ? -5.314 -10.494 -12.849 1.00 83.94 86 ALA A N 1
ATOM 673 C CA . ALA A 1 86 ? -5.898 -10.006 -14.098 1.00 83.94 86 ALA A CA 1
ATOM 674 C C . ALA A 1 86 ? -4.888 -9.228 -14.960 1.00 83.94 86 ALA A C 1
ATOM 676 O O . ALA A 1 86 ? -4.910 -9.356 -16.182 1.00 83.94 86 ALA A O 1
ATOM 677 N N . GLN A 1 87 ? -3.996 -8.452 -14.336 1.00 77.44 87 GLN A N 1
ATOM 678 C CA . GLN A 1 87 ? -2.928 -7.717 -15.024 1.00 77.44 87 GLN A CA 1
ATOM 679 C C . GLN A 1 87 ? -1.829 -8.644 -15.561 1.00 77.44 87 GLN A C 1
ATOM 681 O O . GLN A 1 87 ? -1.221 -8.326 -16.577 1.00 77.44 87 GLN A O 1
ATOM 686 N N . LEU A 1 88 ? -1.574 -9.777 -14.895 1.00 75.75 88 LEU A N 1
ATOM 687 C CA . LEU A 1 88 ? -0.592 -10.775 -15.334 1.00 75.75 88 LEU A CA 1
ATOM 688 C C . LEU A 1 88 ? -1.120 -11.662 -16.474 1.00 75.75 88 LEU A C 1
ATOM 690 O O . LEU A 1 88 ? -0.345 -12.133 -17.299 1.00 75.75 88 LEU A O 1
ATOM 694 N N . TRP A 1 89 ? -2.435 -11.900 -16.518 1.00 71.38 89 TRP A N 1
ATOM 695 C CA . TRP A 1 89 ? -3.089 -12.720 -17.547 1.00 71.38 89 TRP A CA 1
ATOM 696 C C . TRP A 1 89 ? -3.205 -12.011 -18.914 1.00 71.38 89 TRP A C 1
ATOM 698 O O . TRP A 1 89 ? -3.654 -12.619 -19.885 1.00 71.38 89 TRP A O 1
ATOM 708 N N . LYS A 1 90 ? -2.834 -10.728 -19.004 1.00 54.22 90 LYS A N 1
ATOM 709 C CA . LYS A 1 90 ? -3.101 -9.849 -20.150 1.00 54.22 90 LYS A CA 1
ATOM 710 C C . LYS A 1 90 ? -1.829 -9.276 -20.776 1.00 54.22 90 LYS A C 1
ATOM 712 O O . LYS A 1 90 ? -1.740 -9.324 -22.019 1.00 54.22 90 LYS A O 1
#

Organism: NCBI:txid663959

InterPro domains:
  IPR037272 Sodium:neurotransmitter symporter superfamily [SSF161070] (14-89)

Radius of gyration: 21.51 Å; chains: 1; bounding box: 38×44×53 Å

pLDDT: mean 72.6, std 11.8, range [40.81, 88.56]